Protein AF-A0A7S0YKH7-F1 (afdb_monomer_lite)

Organism: NCBI:txid464990

Radius of gyration: 20.06 Å; chains: 1; bounding box: 51×45×39 Å

Structure (mmCIF, N/CA/C/O backbone):
data_AF-A0A7S0YKH7-F1
#
_entr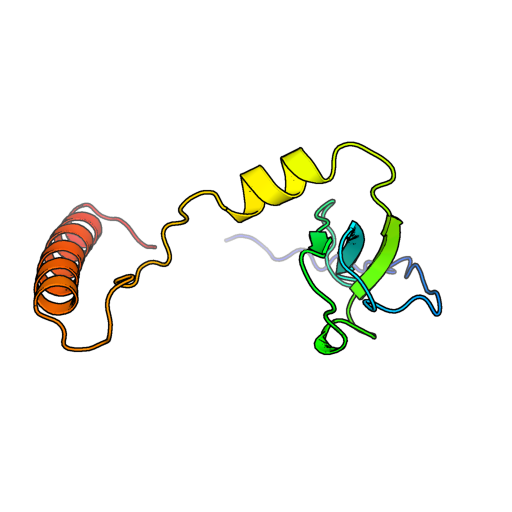y.id   AF-A0A7S0YKH7-F1
#
loop_
_atom_site.group_PDB
_atom_site.id
_atom_site.type_symbol
_atom_site.label_atom_id
_atom_site.label_alt_id
_atom_site.label_comp_id
_atom_site.label_asym_id
_atom_site.label_entity_id
_atom_site.label_seq_id
_atom_site.pdbx_PDB_ins_code
_atom_site.Cartn_x
_atom_site.Cartn_y
_atom_site.Cartn_z
_atom_site.occupancy
_atom_site.B_iso_or_equiv
_atom_site.auth_seq_id
_atom_site.auth_comp_id
_atom_site.auth_asym_id
_atom_site.auth_atom_id
_atom_site.pdbx_PDB_model_num
ATOM 1 N N . GLN A 1 1 ? 5.274 27.296 19.124 1.00 41.84 1 GLN A N 1
ATOM 2 C CA . GLN A 1 1 ? 5.661 27.594 17.727 1.00 41.84 1 GLN A CA 1
ATOM 3 C C . GLN A 1 1 ? 6.669 26.540 17.289 1.00 41.84 1 GLN A C 1
ATOM 5 O O . GLN A 1 1 ? 7.815 26.600 17.710 1.00 41.84 1 GLN A O 1
ATOM 10 N N . PHE A 1 2 ? 6.236 25.527 16.535 1.00 45.12 2 PHE A N 1
ATOM 11 C CA . PHE A 1 2 ? 7.153 24.557 15.929 1.00 45.12 2 PHE A CA 1
ATOM 12 C C . PHE A 1 2 ? 7.791 25.225 14.710 1.00 45.12 2 PHE A C 1
ATOM 14 O O . PHE A 1 2 ? 7.157 25.364 13.668 1.00 45.12 2 PHE A O 1
ATOM 21 N N . LEU A 1 3 ? 9.018 25.721 14.873 1.00 46.97 3 LEU A N 1
ATOM 22 C CA . LEU A 1 3 ? 9.825 26.238 13.772 1.00 46.97 3 LEU A CA 1
ATOM 23 C C . LEU A 1 3 ? 10.109 25.080 12.810 1.00 46.97 3 LEU A C 1
ATOM 25 O O . LEU A 1 3 ? 10.856 24.160 13.140 1.00 46.97 3 LEU A O 1
ATOM 29 N N . GLY A 1 4 ? 9.463 25.114 11.643 1.00 53.50 4 GLY A N 1
ATOM 30 C CA . GLY A 1 4 ? 9.661 24.160 10.559 1.00 53.50 4 GLY A CA 1
ATOM 31 C C . GLY A 1 4 ? 11.119 24.165 10.115 1.00 53.50 4 GLY A C 1
ATOM 32 O O . GLY A 1 4 ? 11.560 25.048 9.383 1.00 53.50 4 GLY A O 1
ATOM 33 N N . ARG A 1 5 ? 11.883 23.182 10.588 1.00 64.06 5 ARG A N 1
ATOM 34 C CA . ARG A 1 5 ? 13.244 22.930 10.129 1.00 64.06 5 ARG A CA 1
ATOM 35 C C . ARG A 1 5 ? 13.155 22.440 8.686 1.00 64.06 5 ARG A C 1
ATOM 37 O O . ARG A 1 5 ? 12.714 21.321 8.446 1.00 64.06 5 ARG A O 1
ATOM 44 N N . ILE A 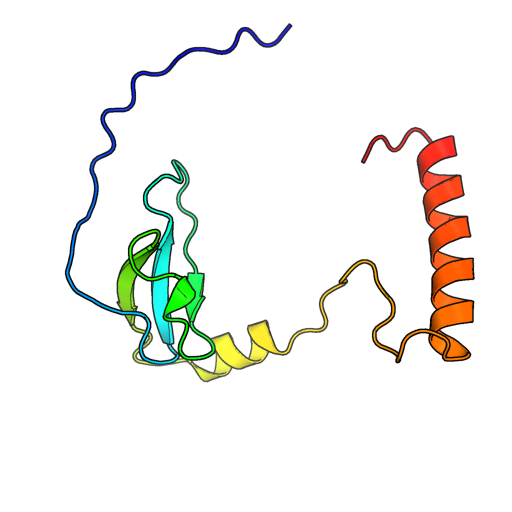1 6 ? 13.568 23.271 7.733 1.00 63.94 6 ILE A N 1
ATOM 45 C CA . ILE A 1 6 ? 13.746 22.852 6.340 1.00 63.94 6 ILE A CA 1
ATOM 46 C C . ILE A 1 6 ? 14.951 21.910 6.318 1.00 63.94 6 ILE A C 1
ATOM 48 O O . ILE A 1 6 ? 16.100 22.341 6.411 1.00 63.94 6 ILE A O 1
ATOM 52 N N . ILE A 1 7 ? 14.686 20.607 6.272 1.00 65.62 7 ILE A N 1
ATOM 53 C CA . ILE A 1 7 ? 15.719 19.597 6.063 1.00 65.62 7 ILE A CA 1
ATOM 54 C C . ILE A 1 7 ? 15.832 19.412 4.550 1.00 65.62 7 ILE A C 1
ATOM 56 O O . ILE A 1 7 ? 14.913 18.891 3.923 1.00 65.62 7 ILE A O 1
ATOM 60 N N . ASN A 1 8 ? 16.948 19.845 3.959 1.00 56.66 8 ASN A N 1
ATOM 61 C CA . ASN A 1 8 ? 17.294 19.492 2.581 1.00 56.66 8 ASN A CA 1
ATOM 62 C C . ASN A 1 8 ? 17.648 18.003 2.542 1.00 56.66 8 ASN A C 1
ATOM 64 O O . ASN A 1 8 ? 18.813 17.620 2.650 1.00 56.66 8 ASN A O 1
ATOM 68 N N . LEU A 1 9 ? 16.628 17.157 2.438 1.00 56.84 9 LEU A N 1
ATOM 69 C CA . LEU A 1 9 ? 16.816 15.750 2.131 1.00 56.84 9 LEU A CA 1
ATOM 70 C C . LEU A 1 9 ? 17.242 15.671 0.661 1.00 56.84 9 LEU A C 1
ATOM 72 O O . LEU A 1 9 ? 16.549 16.183 -0.214 1.00 56.84 9 LEU A O 1
ATOM 76 N N . LYS A 1 10 ? 18.390 15.050 0.380 1.00 66.31 10 LYS A N 1
ATOM 77 C CA . LYS A 1 10 ? 18.641 14.466 -0.941 1.00 66.31 10 LYS A CA 1
ATOM 78 C C . LYS A 1 10 ? 17.968 13.093 -0.910 1.00 66.31 10 LYS A C 1
ATOM 80 O O . LYS A 1 10 ? 18.574 12.186 -0.339 1.00 66.31 10 LYS A O 1
ATOM 85 N N . PRO A 1 11 ? 16.723 12.932 -1.402 1.00 64.50 11 PRO A N 1
ATOM 86 C CA . PRO A 1 11 ? 16.069 11.634 -1.359 1.00 64.50 11 PRO A CA 1
ATOM 87 C C . PRO A 1 11 ? 16.908 10.654 -2.178 1.00 64.50 11 PRO A C 1
ATOM 89 O O . PRO A 1 11 ? 17.183 10.893 -3.355 1.00 64.50 11 PRO A O 1
ATOM 92 N N . ILE A 1 12 ? 17.351 9.572 -1.543 1.00 67.38 12 ILE A N 1
ATOM 93 C CA . ILE A 1 12 ? 17.916 8.437 -2.264 1.00 67.38 12 ILE A CA 1
ATOM 94 C C . ILE A 1 12 ? 16.712 7.737 -2.884 1.00 67.38 12 ILE A C 1
ATOM 96 O O . ILE A 1 12 ? 15.976 7.030 -2.203 1.00 67.38 12 ILE A O 1
ATOM 100 N N . LEU A 1 13 ? 16.449 8.046 -4.152 1.00 69.25 13 LEU A N 1
ATOM 101 C CA . LEU A 1 13 ? 15.334 7.467 -4.880 1.00 69.25 13 LEU A CA 1
ATOM 102 C C . LEU A 1 13 ? 15.732 6.066 -5.337 1.00 69.25 13 LEU A C 1
ATOM 104 O O . LEU A 1 13 ? 16.587 5.919 -6.210 1.00 69.25 13 LEU A O 1
ATOM 108 N N . GLU A 1 14 ? 15.109 5.043 -4.765 1.00 73.88 14 GLU A N 1
ATOM 109 C CA . GLU A 1 14 ? 15.224 3.688 -5.288 1.00 73.88 14 GLU A CA 1
ATOM 110 C C . GLU A 1 14 ? 14.348 3.584 -6.542 1.00 73.88 14 GLU A C 1
ATOM 112 O O . GLU A 1 14 ? 13.116 3.615 -6.476 1.00 73.88 14 GLU A O 1
ATOM 117 N N . VAL A 1 15 ? 14.991 3.570 -7.711 1.00 79.44 15 VAL A N 1
ATOM 118 C CA . VAL A 1 15 ? 14.319 3.530 -9.014 1.00 79.44 15 VAL A CA 1
ATOM 119 C C . VAL A 1 15 ? 14.474 2.142 -9.613 1.00 79.44 15 VAL A C 1
ATOM 121 O O . VAL A 1 15 ? 15.588 1.646 -9.759 1.00 79.44 15 VAL A O 1
ATOM 124 N N . ASN A 1 16 ? 13.353 1.544 -10.007 1.00 86.00 16 ASN A N 1
ATOM 125 C CA . ASN A 1 16 ? 13.318 0.356 -10.847 1.00 86.00 16 ASN A CA 1
ATOM 126 C C . ASN A 1 16 ? 12.101 0.395 -11.784 1.00 86.00 16 ASN A C 1
ATOM 128 O O . ASN A 1 16 ? 11.214 1.243 -11.645 1.00 86.00 16 ASN A O 1
ATOM 132 N N . ASP A 1 17 ? 12.076 -0.543 -12.730 1.00 91.31 17 ASP A N 1
ATOM 133 C CA . ASP A 1 17 ? 11.024 -0.669 -13.743 1.00 91.31 17 ASP A CA 1
ATOM 134 C C . ASP A 1 17 ? 9.898 -1.634 -13.336 1.00 91.31 17 ASP A C 1
ATOM 136 O O . ASP A 1 17 ? 9.045 -1.981 -14.158 1.00 91.31 17 ASP A O 1
ATOM 140 N N . LEU A 1 18 ? 9.872 -2.083 -12.076 1.00 94.81 18 LEU A N 1
ATOM 141 C CA . LEU A 1 18 ? 8.851 -3.003 -11.585 1.00 94.81 18 LEU A CA 1
ATOM 142 C C . LEU A 1 18 ? 7.497 -2.288 -11.461 1.00 94.81 18 LEU A C 1
ATOM 144 O O . LEU A 1 18 ? 7.407 -1.116 -11.093 1.00 94.81 18 LEU A O 1
ATOM 148 N N . LYS A 1 19 ? 6.429 -3.018 -11.790 1.00 95.88 19 LYS A N 1
ATOM 149 C CA . LYS A 1 19 ? 5.055 -2.507 -11.890 1.00 95.88 19 LYS A CA 1
ATOM 150 C C . LYS A 1 19 ? 4.118 -3.257 -10.951 1.00 95.88 19 LYS A C 1
ATOM 152 O O . LYS A 1 19 ? 4.296 -4.462 -10.735 1.00 95.88 19 LYS A O 1
ATOM 157 N N . HIS A 1 20 ? 3.073 -2.587 -10.470 1.00 97.50 20 HIS A N 1
ATOM 158 C CA . HIS A 1 20 ? 2.070 -3.133 -9.545 1.00 97.50 20 HIS A CA 1
ATOM 159 C C . HIS A 1 20 ? 1.055 -4.042 -10.266 1.00 97.50 20 HIS A C 1
ATOM 161 O O . HIS A 1 20 ? -0.149 -3.802 -10.292 1.00 97.50 20 HIS A O 1
ATOM 167 N N . THR A 1 21 ? 1.555 -5.109 -10.888 1.00 97.75 21 THR A N 1
ATOM 168 C CA . THR A 1 21 ? 0.807 -5.980 -11.818 1.00 97.75 21 THR A CA 1
ATOM 169 C C . THR A 1 21 ? -0.001 -7.081 -11.143 1.00 97.75 21 THR A C 1
ATOM 171 O O . THR A 1 21 ? -0.897 -7.656 -11.758 1.00 97.75 21 THR A O 1
ATOM 174 N N . ARG A 1 22 ? 0.323 -7.414 -9.892 1.00 97.06 22 ARG A N 1
ATOM 175 C CA . ARG A 1 22 ? -0.296 -8.513 -9.148 1.00 97.06 22 ARG A CA 1
ATOM 176 C C . ARG A 1 22 ? -0.363 -8.199 -7.662 1.00 97.06 22 ARG A C 1
ATOM 178 O O . ARG A 1 22 ? 0.308 -7.294 -7.169 1.00 97.06 22 ARG A O 1
ATOM 185 N N . LYS A 1 23 ? -1.160 -8.995 -6.959 1.00 97.19 23 LYS A N 1
ATOM 186 C CA . LYS A 1 23 ? -1.204 -9.023 -5.498 1.00 97.19 23 LYS A CA 1
ATOM 187 C C . LYS A 1 23 ? 0.097 -9.596 -4.911 1.00 97.19 23 LYS A C 1
ATOM 189 O O . LYS A 1 23 ? 0.745 -10.416 -5.556 1.00 97.19 23 LYS A O 1
ATOM 194 N N . GLY A 1 24 ? 0.429 -9.217 -3.682 1.00 97.12 24 GLY A N 1
ATOM 195 C CA . GLY A 1 24 ? 1.590 -9.708 -2.938 1.00 97.12 24 GLY A CA 1
ATOM 196 C C . GLY A 1 24 ? 2.883 -8.944 -3.192 1.00 97.12 24 GLY A C 1
ATOM 197 O O . GLY A 1 24 ? 3.919 -9.377 -2.709 1.00 97.12 24 GLY A O 1
ATOM 198 N N . LEU A 1 25 ? 2.853 -7.824 -3.910 1.00 97.81 25 LEU A N 1
ATOM 199 C CA . LEU A 1 25 ? 4.028 -6.983 -4.126 1.00 97.81 25 LEU A CA 1
ATOM 200 C C . LEU A 1 25 ? 4.224 -6.045 -2.936 1.00 97.81 25 LEU A C 1
ATOM 202 O O . LEU A 1 25 ? 3.269 -5.399 -2.504 1.00 97.81 25 LEU A O 1
ATOM 206 N N . LEU A 1 26 ? 5.453 -5.961 -2.431 1.00 96.94 26 LEU A N 1
ATOM 207 C CA . LEU A 1 26 ? 5.853 -4.974 -1.435 1.00 96.94 26 LEU A CA 1
ATOM 208 C C . LEU A 1 26 ? 6.263 -3.691 -2.150 1.00 96.94 26 LEU A C 1
ATOM 210 O O . LEU A 1 26 ? 7.099 -3.720 -3.057 1.00 96.94 26 LEU A O 1
ATOM 214 N N . SER A 1 27 ? 5.681 -2.571 -1.733 1.00 95.88 27 SER A N 1
ATOM 215 C CA . SER A 1 27 ? 5.948 -1.263 -2.325 1.00 95.88 27 SER A CA 1
ATOM 216 C C . SER A 1 27 ? 6.002 -0.158 -1.279 1.00 95.88 27 SER A C 1
ATOM 218 O O . SER A 1 27 ? 5.416 -0.279 -0.205 1.00 95.88 27 SER A O 1
ATOM 220 N N . HIS A 1 28 ? 6.709 0.927 -1.576 1.00 94.00 28 HIS A N 1
ATOM 221 C CA . HIS A 1 28 ? 6.730 2.117 -0.728 1.00 94.00 28 HIS A CA 1
ATOM 222 C C . HIS A 1 28 ? 6.584 3.387 -1.566 1.00 94.00 28 HIS A C 1
ATOM 224 O O . HIS A 1 28 ? 6.951 3.422 -2.745 1.00 94.00 28 HIS A O 1
ATOM 230 N N . TYR A 1 29 ? 6.051 4.446 -0.955 1.00 92.50 29 TYR A N 1
ATOM 231 C CA . TYR A 1 29 ? 5.934 5.738 -1.617 1.00 92.50 29 TYR A CA 1
ATOM 232 C C . TYR A 1 29 ? 7.297 6.433 -1.667 1.00 92.50 29 TYR A C 1
ATOM 234 O O . TYR A 1 29 ? 7.938 6.649 -0.638 1.00 92.50 29 TYR A O 1
ATOM 242 N N . LYS A 1 30 ? 7.720 6.830 -2.869 1.00 88.88 30 LYS A N 1
ATOM 243 C CA . LYS A 1 30 ? 9.065 7.363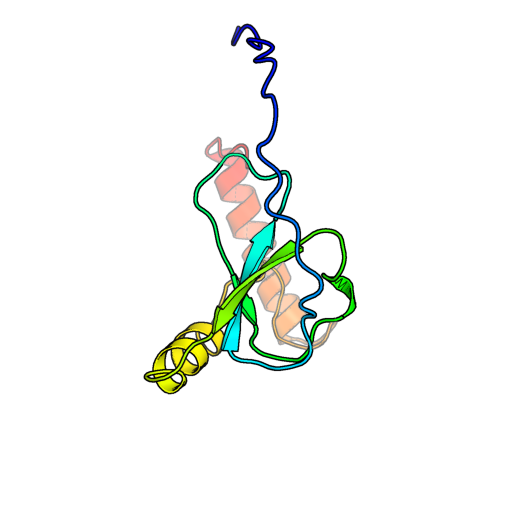 -3.148 1.00 88.88 30 LYS A CA 1
ATOM 244 C C . LYS A 1 30 ? 9.444 8.601 -2.339 1.00 88.88 30 LYS A C 1
ATOM 246 O O . LYS A 1 30 ? 10.616 8.817 -2.051 1.00 88.88 30 LYS A O 1
ATOM 251 N N . PHE A 1 31 ? 8.457 9.432 -2.013 1.00 85.88 31 PHE A N 1
ATOM 252 C CA . PHE A 1 31 ? 8.665 10.706 -1.320 1.00 85.88 31 PHE A CA 1
ATOM 253 C C . PHE A 1 31 ? 8.247 10.661 0.149 1.00 85.88 31 PHE A C 1
ATOM 255 O O . PHE A 1 31 ? 8.203 11.703 0.801 1.00 85.88 31 PHE A O 1
ATOM 262 N N . ASN A 1 32 ? 7.930 9.476 0.672 1.00 85.12 32 ASN A N 1
ATOM 263 C CA . ASN A 1 32 ? 7.669 9.317 2.089 1.00 85.12 32 ASN A CA 1
ATOM 264 C C . ASN A 1 32 ? 9.001 9.153 2.842 1.00 85.12 32 ASN A C 1
ATOM 266 O O . ASN A 1 32 ? 9.748 8.230 2.526 1.00 85.12 32 ASN A O 1
ATOM 270 N N . PRO A 1 33 ? 9.333 10.024 3.812 1.00 83.50 33 PRO A N 1
ATOM 271 C CA . PRO A 1 33 ? 10.577 9.907 4.572 1.00 83.50 33 PRO A CA 1
ATOM 272 C C . PRO A 1 33 ? 10.561 8.777 5.613 1.00 83.50 33 PRO A C 1
ATOM 274 O O . PRO A 1 33 ? 11.612 8.472 6.177 1.00 83.50 33 PRO A O 1
ATOM 277 N N . GLY A 1 34 ? 9.391 8.217 5.927 1.00 85.31 34 GLY A N 1
ATOM 278 C CA . GLY A 1 34 ? 9.249 7.175 6.936 1.00 85.31 34 GLY A CA 1
ATOM 279 C C . GLY A 1 34 ? 9.423 5.746 6.392 1.00 85.31 34 GLY A C 1
ATOM 280 O O . GLY A 1 34 ? 9.584 5.539 5.187 1.00 85.31 34 GLY A O 1
ATOM 281 N N . PRO A 1 35 ? 9.417 4.745 7.291 1.00 90.38 35 PRO A N 1
ATOM 282 C CA . PRO A 1 35 ? 9.643 3.335 6.969 1.00 90.38 35 PRO A CA 1
ATOM 283 C C . PRO A 1 35 ? 8.374 2.607 6.490 1.00 90.38 35 PRO A C 1
ATOM 285 O O . PRO A 1 35 ? 8.305 1.378 6.537 1.00 90.38 35 PRO A O 1
ATOM 288 N N . GLU A 1 36 ? 7.328 3.338 6.114 1.00 94.25 36 GLU A N 1
ATOM 289 C CA . GLU A 1 36 ? 6.046 2.757 5.744 1.00 94.25 36 GLU A CA 1
ATOM 290 C C . GLU A 1 36 ? 6.123 2.055 4.384 1.00 94.25 36 GLU A C 1
ATOM 292 O O . GLU A 1 36 ? 6.663 2.579 3.407 1.00 94.25 36 GLU A O 1
ATOM 297 N N . PHE A 1 37 ? 5.503 0.881 4.310 1.00 95.69 37 PHE A N 1
ATOM 298 C CA . PHE A 1 37 ? 5.346 0.109 3.086 1.00 95.69 37 PHE A CA 1
ATOM 299 C C . PHE A 1 37 ? 3.914 -0.420 2.979 1.00 95.69 37 PHE A C 1
ATOM 301 O O . PHE A 1 37 ? 3.173 -0.486 3.961 1.00 95.69 37 PHE A O 1
ATOM 308 N N . ALA A 1 38 ? 3.535 -0.818 1.773 1.00 96.12 38 ALA A N 1
ATOM 309 C CA . ALA A 1 38 ? 2.272 -1.461 1.464 1.00 96.12 38 ALA A CA 1
ATOM 310 C C . ALA A 1 38 ? 2.511 -2.833 0.827 1.00 96.12 38 ALA A C 1
ATOM 312 O O . ALA A 1 38 ? 3.545 -3.080 0.204 1.00 96.12 38 ALA A O 1
ATOM 313 N N . VAL A 1 39 ? 1.517 -3.712 0.958 1.00 97.69 39 VAL A N 1
ATOM 314 C CA . VAL A 1 39 ? 1.450 -4.988 0.242 1.00 97.69 39 VAL A CA 1
ATOM 315 C C . VAL A 1 39 ? 0.231 -4.953 -0.668 1.00 97.69 39 VAL A C 1
ATOM 317 O O . VAL A 1 39 ? -0.880 -4.708 -0.199 1.00 97.69 39 VAL A O 1
ATOM 320 N N . THR A 1 40 ? 0.408 -5.203 -1.964 1.00 97.56 40 THR A N 1
ATOM 321 C CA . THR A 1 40 ? -0.712 -5.160 -2.911 1.00 97.56 40 THR A CA 1
ATOM 322 C C . THR A 1 40 ? -1.709 -6.295 -2.647 1.00 97.56 40 THR A C 1
ATOM 324 O O . THR A 1 40 ? -1.350 -7.468 -2.505 1.00 97.56 40 THR A O 1
ATOM 327 N N . THR A 1 41 ? -3.001 -5.975 -2.604 1.00 96.75 41 THR A N 1
ATOM 328 C CA . THR A 1 41 ? -4.085 -6.971 -2.490 1.00 96.75 41 THR A CA 1
ATOM 329 C C . THR A 1 41 ? -4.744 -7.283 -3.836 1.00 96.75 41 THR A C 1
ATOM 331 O O . THR A 1 41 ? -5.360 -8.337 -3.997 1.00 96.75 41 THR A O 1
ATOM 334 N N . ALA A 1 42 ? -4.526 -6.420 -4.829 1.00 96.50 42 ALA A N 1
ATOM 335 C CA . ALA A 1 42 ? -4.942 -6.540 -6.221 1.00 96.50 42 ALA A CA 1
ATOM 336 C C . ALA A 1 42 ? -3.904 -5.842 -7.135 1.00 96.50 42 ALA A C 1
ATOM 338 O O . ALA A 1 42 ? -3.012 -5.167 -6.618 1.00 96.50 42 ALA A O 1
ATOM 339 N N . PRO A 1 43 ? -3.966 -6.013 -8.470 1.00 97.62 43 PRO A N 1
ATOM 340 C CA . PRO A 1 43 ? -3.218 -5.164 -9.400 1.00 97.62 43 PRO A CA 1
ATOM 341 C C . PRO A 1 43 ? -3.603 -3.685 -9.231 1.00 97.62 43 PRO A C 1
ATOM 343 O O . PRO A 1 43 ? -4.792 -3.376 -9.186 1.00 97.62 43 PRO A O 1
ATOM 346 N N . SER A 1 44 ? -2.607 -2.798 -9.174 1.00 95.88 44 SER A N 1
ATOM 347 C CA . SER A 1 44 ? -2.768 -1.363 -8.876 1.00 95.88 44 SER A CA 1
ATOM 348 C C . SER A 1 44 ? -1.880 -0.482 -9.773 1.00 95.88 44 SER A C 1
ATOM 350 O O . SER A 1 44 ? -0.967 0.185 -9.280 1.00 95.88 44 SER A O 1
ATOM 352 N N . PRO A 1 45 ? -2.093 -0.473 -11.104 1.00 96.00 45 PRO A N 1
ATOM 353 C CA . PRO A 1 45 ? -1.263 0.289 -12.045 1.00 96.00 45 PRO A CA 1
ATOM 354 C C . PRO A 1 45 ? -1.269 1.805 -11.784 1.00 96.00 45 PRO A C 1
ATOM 356 O O . PRO A 1 45 ? -0.334 2.501 -12.166 1.00 96.00 45 PRO A O 1
ATOM 359 N N . GLU A 1 46 ? -2.283 2.334 -11.100 1.00 94.50 46 GLU A N 1
ATOM 360 C CA . GLU A 1 46 ? -2.362 3.737 -10.682 1.00 94.50 46 GLU A CA 1
ATOM 361 C C . GLU A 1 46 ? -1.250 4.158 -9.709 1.00 94.50 46 GLU A C 1
ATOM 363 O O . GLU A 1 46 ? -0.974 5.348 -9.563 1.00 94.50 46 GLU A O 1
ATOM 368 N N . GLN A 1 47 ? -0.602 3.196 -9.046 1.00 93.94 47 GLN A N 1
ATOM 369 C CA . GLN A 1 47 ? 0.508 3.441 -8.124 1.00 93.94 47 GLN A CA 1
ATOM 370 C C . GLN A 1 47 ? 1.865 3.483 -8.845 1.00 93.94 47 GLN A C 1
ATOM 372 O O . GLN A 1 47 ? 2.866 3.927 -8.268 1.00 93.94 47 GLN A O 1
ATOM 377 N N . ASP A 1 48 ? 1.914 3.069 -10.116 1.00 92.81 48 ASP A N 1
ATOM 378 C CA . ASP A 1 48 ? 3.142 3.057 -10.901 1.00 92.81 48 ASP A CA 1
ATOM 379 C C . ASP A 1 48 ? 3.702 4.478 -11.073 1.00 92.81 48 ASP A C 1
ATOM 381 O O . ASP A 1 48 ? 3.005 5.434 -11.407 1.00 92.81 48 ASP A O 1
ATOM 385 N N . GLY A 1 49 ? 5.007 4.627 -10.843 1.00 87.00 49 GLY A N 1
ATOM 386 C CA . GLY A 1 49 ? 5.712 5.905 -10.970 1.00 87.00 49 GLY A CA 1
ATOM 387 C C . GLY A 1 49 ? 5.813 6.690 -9.661 1.00 87.00 49 GLY A C 1
ATOM 388 O O . GLY A 1 49 ? 6.887 7.233 -9.398 1.00 87.00 49 GLY A O 1
ATOM 389 N N . GLY A 1 50 ? 4.774 6.681 -8.819 1.00 90.75 50 GLY A N 1
ATOM 390 C CA . GLY A 1 50 ? 4.800 7.288 -7.478 1.00 90.75 50 GLY A CA 1
ATOM 391 C C . GLY A 1 50 ? 5.329 6.352 -6.387 1.00 90.75 50 GLY A C 1
ATOM 392 O O . GLY A 1 50 ? 5.956 6.801 -5.426 1.00 90.75 50 GLY A O 1
ATOM 393 N N . TRP A 1 51 ? 5.120 5.051 -6.565 1.00 94.25 51 TRP A N 1
ATOM 394 C CA . TRP A 1 51 ? 5.569 4.003 -5.655 1.00 94.25 51 TRP A CA 1
ATOM 395 C C . TRP A 1 51 ? 6.689 3.179 -6.292 1.00 94.25 51 TRP A C 1
ATOM 397 O O . TRP A 1 51 ? 6.760 3.050 -7.519 1.00 94.25 51 TRP A O 1
ATOM 407 N N . THR A 1 52 ? 7.578 2.643 -5.461 1.00 94.69 52 THR A N 1
ATOM 408 C CA . THR A 1 52 ? 8.631 1.703 -5.864 1.00 94.69 52 THR A CA 1
ATOM 409 C C . THR A 1 52 ? 8.288 0.329 -5.313 1.00 94.69 52 THR A C 1
ATOM 411 O O . THR A 1 52 ? 8.096 0.185 -4.107 1.00 94.69 52 THR A O 1
ATOM 414 N N . VAL A 1 53 ? 8.229 -0.681 -6.185 1.00 95.69 53 VAL A N 1
ATOM 415 C CA . VAL A 1 53 ? 8.130 -2.091 -5.780 1.00 95.69 53 VAL A CA 1
ATOM 416 C C . VAL A 1 53 ? 9.526 -2.584 -5.423 1.00 95.69 53 VAL A C 1
ATOM 418 O O . VAL A 1 53 ? 10.430 -2.458 -6.241 1.00 95.69 53 VAL A O 1
ATOM 421 N N . PHE A 1 54 ? 9.710 -3.161 -4.241 1.00 94.81 54 PHE A N 1
ATOM 422 C CA . PHE A 1 54 ? 11.026 -3.621 -3.769 1.00 94.81 54 PHE A CA 1
ATOM 423 C C . PHE A 1 54 ? 11.049 -5.098 -3.355 1.00 94.81 54 PHE A C 1
ATOM 425 O O . PHE A 1 54 ? 12.100 -5.631 -3.011 1.00 94.81 54 PHE A O 1
ATOM 432 N N . GLY A 1 55 ? 9.909 -5.789 -3.398 1.00 95.44 55 GLY A N 1
ATOM 433 C CA . GLY A 1 55 ? 9.850 -7.207 -3.058 1.00 95.44 55 GLY A CA 1
ATOM 434 C C . GLY A 1 55 ? 8.493 -7.840 -3.323 1.00 95.44 55 GLY A C 1
ATOM 435 O O . GLY A 1 55 ? 7.575 -7.205 -3.845 1.00 95.44 55 GLY A O 1
ATOM 436 N N . GLU A 1 56 ? 8.363 -9.105 -2.935 1.00 97.12 56 GLU A N 1
ATOM 437 C CA . GLU A 1 56 ? 7.106 -9.844 -2.997 1.00 97.12 56 GLU A CA 1
ATOM 438 C C . GLU A 1 56 ? 6.952 -10.818 -1.824 1.00 97.12 56 GLU A C 1
ATOM 440 O O . GLU A 1 56 ? 7.925 -11.279 -1.229 1.00 97.12 56 GLU A O 1
ATOM 445 N N . VAL A 1 57 ? 5.704 -11.130 -1.489 1.00 97.56 57 VAL A N 1
ATOM 446 C CA . VAL A 1 57 ? 5.337 -12.126 -0.486 1.00 97.56 57 VAL A CA 1
ATOM 447 C C . VAL A 1 57 ? 5.458 -13.515 -1.108 1.00 97.56 57 VAL A C 1
ATOM 449 O O . VAL A 1 57 ? 4.651 -13.882 -1.959 1.00 97.56 57 VAL A O 1
ATOM 452 N N . LEU A 1 58 ? 6.440 -14.296 -0.655 1.00 97.56 58 LEU A N 1
ATOM 453 C CA . LEU A 1 58 ? 6.645 -15.678 -1.108 1.00 97.56 58 LEU A CA 1
ATOM 454 C C . LEU A 1 58 ? 5.742 -16.673 -0.366 1.00 97.56 58 LEU A C 1
ATOM 456 O O . LEU A 1 58 ? 5.163 -17.572 -0.969 1.00 97.56 58 LEU A O 1
ATOM 460 N N . GLU A 1 59 ? 5.578 -16.479 0.943 1.00 97.31 59 GLU A N 1
ATOM 461 C CA . GLU A 1 59 ? 4.790 -17.338 1.828 1.00 97.31 59 GLU A CA 1
ATOM 462 C C . GLU A 1 59 ? 3.932 -16.491 2.777 1.00 97.31 59 GLU A C 1
ATOM 464 O O . GLU A 1 59 ? 4.219 -15.322 3.028 1.00 97.31 59 GLU A O 1
ATOM 469 N N . GLY A 1 60 ? 2.852 -17.066 3.313 1.00 95.19 60 GLY A N 1
ATOM 470 C CA . GLY A 1 60 ? 2.028 -16.378 4.316 1.00 95.19 60 GLY A CA 1
ATOM 471 C C . GLY A 1 60 ? 1.065 -15.322 3.760 1.00 95.19 60 GLY A C 1
ATOM 472 O O . GLY A 1 60 ? 0.476 -14.569 4.534 1.00 95.19 60 GLY A O 1
ATOM 473 N N . TYR A 1 61 ? 0.810 -15.298 2.446 1.00 96.31 61 TYR A N 1
ATOM 474 C CA . TYR A 1 61 ? -0.174 -14.380 1.850 1.00 96.31 61 TYR A CA 1
ATOM 475 C C . TYR A 1 61 ? -1.588 -14.529 2.449 1.00 96.31 61 TYR A C 1
ATOM 477 O O . TYR A 1 61 ? -2.365 -13.576 2.467 1.00 96.31 61 TYR A O 1
ATOM 485 N N . GLY A 1 62 ? -1.920 -15.702 3.003 1.00 96.25 62 GLY A N 1
ATOM 486 C CA . GLY A 1 62 ? -3.159 -15.906 3.761 1.00 96.25 62 GLY A CA 1
ATOM 487 C C . GLY A 1 62 ? -3.313 -14.942 4.944 1.00 96.25 62 GLY A C 1
ATOM 488 O O . GLY A 1 62 ? -4.416 -14.464 5.188 1.00 96.25 62 GLY A O 1
ATOM 489 N N . MET A 1 63 ? -2.216 -14.583 5.621 1.00 96.62 63 MET A N 1
ATOM 490 C CA . MET A 1 63 ? -2.231 -13.595 6.705 1.00 96.62 63 MET A CA 1
ATOM 491 C C . MET A 1 63 ? -2.470 -12.181 6.172 1.00 96.62 63 MET A C 1
ATOM 493 O O . MET A 1 63 ? -3.284 -11.448 6.721 1.00 96.62 63 MET A O 1
ATOM 497 N N . VAL A 1 64 ? -1.821 -11.811 5.062 1.00 95.81 64 VAL A N 1
ATOM 498 C CA . VAL A 1 64 ? -2.061 -10.521 4.390 1.00 95.81 64 VAL A CA 1
ATOM 499 C C . VAL A 1 64 ? -3.534 -10.386 4.014 1.00 95.81 64 VAL A C 1
ATOM 501 O O . VAL A 1 64 ? -4.146 -9.350 4.262 1.00 95.81 64 VAL A O 1
ATOM 504 N N . LYS A 1 65 ? -4.124 -11.455 3.470 1.00 95.25 65 LYS A N 1
ATOM 505 C CA . LYS A 1 65 ? -5.550 -11.490 3.159 1.00 95.25 65 LYS A CA 1
ATOM 506 C C . LYS A 1 65 ? -6.414 -11.353 4.415 1.00 95.25 65 LYS A C 1
ATOM 508 O O . LYS A 1 65 ? -7.339 -10.552 4.402 1.00 95.25 65 LYS A O 1
ATOM 513 N N . ALA A 1 66 ? -6.104 -12.081 5.486 1.00 95.38 66 ALA A N 1
ATOM 514 C CA . ALA A 1 66 ? -6.849 -11.984 6.739 1.00 95.38 66 ALA A CA 1
ATOM 515 C C . ALA A 1 66 ? -6.821 -10.560 7.316 1.00 95.38 66 ALA A C 1
ATOM 517 O O . ALA A 1 66 ? -7.853 -10.075 7.760 1.00 95.38 66 ALA A O 1
ATOM 518 N N . ILE A 1 67 ? -5.673 -9.874 7.250 1.00 93.69 67 ILE A N 1
ATOM 519 C CA . ILE A 1 67 ? -5.539 -8.465 7.652 1.00 93.69 67 ILE A CA 1
ATOM 520 C C . ILE A 1 67 ? -6.394 -7.560 6.758 1.00 93.69 67 ILE A C 1
ATOM 522 O O . ILE A 1 67 ? -7.099 -6.697 7.269 1.00 93.69 67 ILE A O 1
ATOM 526 N N . ALA A 1 68 ? -6.351 -7.758 5.439 1.00 90.44 68 ALA A N 1
ATOM 527 C CA . ALA A 1 68 ? -7.133 -6.967 4.489 1.00 90.44 68 ALA A CA 1
ATOM 528 C C . ALA A 1 68 ? -8.652 -7.160 4.648 1.00 90.44 68 ALA A C 1
ATOM 530 O O . ALA A 1 68 ? -9.416 -6.241 4.367 1.00 90.44 68 ALA A O 1
ATOM 531 N N . ASP A 1 69 ? -9.080 -8.339 5.104 1.00 90.38 69 ASP A N 1
ATOM 532 C CA . ASP A 1 69 ? -10.483 -8.666 5.357 1.00 90.38 69 ASP A CA 1
ATOM 533 C C . ASP A 1 69 ? -10.972 -8.175 6.736 1.00 90.38 69 ASP A C 1
ATOM 535 O O . ASP A 1 69 ? -12.169 -8.269 7.025 1.00 90.38 69 ASP A O 1
ATOM 539 N N . LEU A 1 70 ? -10.085 -7.668 7.608 1.00 87.44 70 LEU A N 1
ATOM 540 C CA . LEU A 1 70 ? -10.504 -7.138 8.905 1.00 87.44 70 LEU A CA 1
ATOM 541 C C . LEU A 1 70 ? -11.476 -5.967 8.704 1.00 87.44 70 LEU A C 1
ATOM 543 O O . LEU A 1 70 ? -11.222 -5.083 7.880 1.00 87.44 70 LEU A O 1
ATOM 547 N N . PRO A 1 71 ? -12.569 -5.907 9.485 1.00 80.81 71 PRO A N 1
ATOM 548 C CA . PRO A 1 71 ? -13.459 -4.763 9.442 1.00 80.81 71 PRO A CA 1
ATOM 549 C C . PRO A 1 71 ? -12.679 -3.516 9.864 1.00 80.81 71 PRO A C 1
ATOM 551 O O . PRO A 1 71 ? -12.114 -3.457 10.957 1.00 80.81 71 PRO A O 1
ATOM 554 N N . PHE A 1 72 ? -12.656 -2.510 8.997 1.00 72.44 72 PHE A N 1
ATOM 555 C CA . PHE A 1 72 ? -12.047 -1.219 9.282 1.00 72.44 72 PHE A CA 1
ATOM 556 C C . PHE A 1 72 ? -13.127 -0.147 9.388 1.00 72.44 72 PHE A C 1
ATOM 558 O O . PHE A 1 72 ? -14.123 -0.147 8.662 1.00 72.44 72 PHE A O 1
ATOM 565 N N . VAL A 1 73 ? -12.935 0.780 10.324 1.00 65.62 73 VAL A N 1
ATOM 566 C CA . VAL A 1 73 ? -13.854 1.900 10.520 1.00 65.62 73 VAL A CA 1
ATOM 567 C C . VAL A 1 73 ? -13.591 2.921 9.416 1.00 65.62 73 VAL A C 1
ATOM 569 O O . VAL A 1 73 ? -12.602 3.645 9.446 1.00 65.62 73 VAL A O 1
ATOM 572 N N . THR A 1 74 ? -14.480 2.984 8.428 1.00 63.41 74 THR A N 1
ATOM 573 C CA . THR A 1 74 ? -14.418 3.940 7.305 1.00 63.41 74 THR A CA 1
ATOM 574 C C . THR A 1 74 ? -14.862 5.352 7.688 1.00 63.41 74 THR A C 1
ATOM 576 O O . THR A 1 74 ? -14.782 6.266 6.867 1.00 63.41 74 THR A O 1
ATOM 579 N N . GLY A 1 75 ? -15.400 5.537 8.901 1.00 64.69 75 GLY A N 1
ATOM 580 C CA . GLY A 1 75 ? -16.098 6.769 9.274 1.00 64.69 75 GLY A CA 1
ATOM 581 C C . GLY A 1 75 ? -17.322 7.037 8.390 1.00 64.69 75 GLY A C 1
ATOM 582 O O . GLY A 1 75 ? -17.729 8.189 8.252 1.00 64.69 75 GLY A O 1
ATOM 583 N N . LYS A 1 76 ? -17.875 5.992 7.756 1.00 68.69 76 LYS A N 1
ATOM 584 C CA . LYS A 1 76 ? -19.093 5.995 6.935 1.00 68.69 76 LYS A CA 1
ATOM 585 C C . LYS A 1 76 ? -19.880 4.712 7.207 1.00 68.69 76 LYS A C 1
ATOM 587 O O . LYS A 1 76 ? -19.297 3.716 7.632 1.00 68.69 76 LYS A O 1
ATOM 592 N N . SER A 1 77 ? -21.187 4.731 6.952 1.00 73.31 77 SER A N 1
ATOM 593 C CA . SER A 1 77 ? -21.974 3.498 6.982 1.00 73.31 77 SER A CA 1
ATOM 594 C C . SER A 1 77 ? -21.469 2.527 5.909 1.00 73.31 77 SER A C 1
ATOM 596 O O . SER A 1 77 ? -21.085 2.953 4.818 1.00 73.31 77 SER A O 1
ATOM 598 N N . LEU A 1 78 ? -21.448 1.231 6.231 1.00 75.38 78 LEU A N 1
ATOM 599 C CA . LEU A 1 78 ? -21.179 0.164 5.259 1.00 75.38 78 LEU A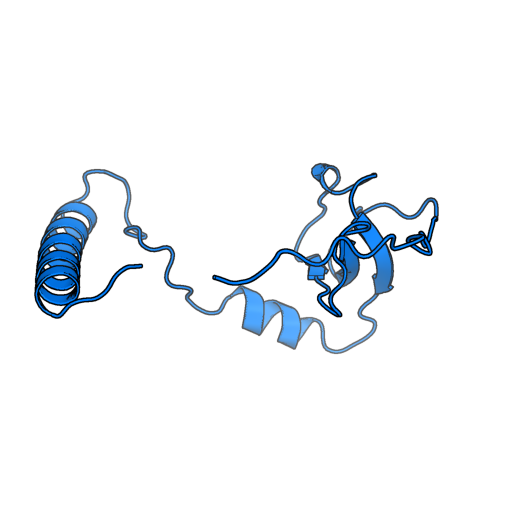 CA 1
ATOM 600 C C . LEU A 1 78 ? -22.420 -0.160 4.413 1.00 75.38 78 LEU A C 1
ATOM 602 O O . LEU A 1 78 ? -22.303 -0.800 3.369 1.00 75.38 78 LEU A O 1
ATOM 606 N N . ASP A 1 79 ? -23.595 0.286 4.855 1.00 82.75 79 ASP A N 1
ATOM 607 C CA . ASP A 1 79 ? -24.848 0.101 4.139 1.00 82.75 79 ASP A CA 1
ATOM 608 C C . ASP A 1 79 ? -25.004 1.109 2.989 1.00 82.75 79 ASP A C 1
ATOM 610 O O . ASP A 1 79 ? -24.431 2.202 3.031 1.00 82.75 79 ASP A O 1
ATOM 614 N N . PRO A 1 80 ? -25.819 0.791 1.965 1.00 82.00 80 PRO A N 1
ATOM 615 C CA . PRO A 1 80 ? -26.101 1.719 0.878 1.00 82.00 80 PRO A CA 1
ATOM 616 C C . PRO A 1 80 ? -26.597 3.076 1.391 1.00 82.00 80 PRO A C 1
ATOM 618 O O . PRO A 1 80 ? -27.414 3.141 2.318 1.00 82.00 80 PRO A O 1
ATOM 621 N N . ASN A 1 81 ? -26.142 4.152 0.742 1.00 79.25 81 ASN A N 1
ATOM 622 C CA . ASN A 1 81 ? -26.551 5.521 1.057 1.00 79.25 81 ASN A CA 1
ATOM 623 C C . ASN A 1 81 ? -28.082 5.646 1.039 1.00 79.25 81 ASN A C 1
ATOM 625 O O . ASN A 1 81 ? -28.722 5.335 0.033 1.00 79.25 81 ASN A O 1
ATOM 629 N N . GLY A 1 82 ? -28.661 6.133 2.138 1.00 79.75 82 GLY A N 1
ATOM 630 C CA . GLY A 1 82 ? -30.111 6.301 2.281 1.00 79.75 82 GLY A CA 1
ATOM 631 C C . GLY A 1 82 ? -30.865 5.057 2.764 1.00 79.75 82 GLY A C 1
ATOM 632 O O . GLY A 1 82 ? -32.087 5.107 2.896 1.00 79.75 82 GLY A O 1
ATOM 633 N N . SER A 1 83 ? -30.169 3.959 3.068 1.00 87.44 83 SER A N 1
ATOM 634 C CA . SER A 1 83 ? -30.757 2.844 3.814 1.00 87.44 83 SER A CA 1
ATOM 635 C C . SER A 1 83 ? -31.128 3.262 5.246 1.00 87.44 83 SER A C 1
ATOM 637 O O . SER A 1 83 ? -30.593 4.223 5.804 1.00 87.44 83 SER A O 1
ATOM 639 N N . VAL A 1 84 ? -32.042 2.520 5.877 1.00 85.88 84 VAL A N 1
ATOM 640 C CA . VAL A 1 84 ? -32.445 2.769 7.276 1.00 85.88 84 VAL A CA 1
ATOM 641 C C . VAL A 1 84 ? -31.249 2.641 8.225 1.00 85.88 84 VAL A C 1
ATOM 643 O O . VAL A 1 84 ? -31.102 3.438 9.152 1.00 85.88 84 VAL A O 1
ATOM 646 N N . ALA A 1 85 ? -30.374 1.669 7.963 1.00 82.81 85 ALA A N 1
ATOM 647 C CA . ALA A 1 85 ? -29.164 1.448 8.739 1.00 82.81 85 ALA A CA 1
ATOM 648 C C . ALA A 1 85 ? -28.134 2.578 8.543 1.00 82.81 85 ALA A C 1
ATOM 650 O O . ALA A 1 85 ? -27.586 3.059 9.533 1.00 82.81 85 ALA A O 1
ATOM 651 N N . ASP A 1 86 ? -27.967 3.106 7.321 1.00 84.88 86 ASP A N 1
ATOM 652 C CA . ASP A 1 86 ? -27.173 4.321 7.068 1.00 84.88 86 ASP A CA 1
ATOM 653 C C . ASP A 1 86 ? -27.732 5.541 7.814 1.00 84.88 86 ASP A C 1
ATOM 655 O O . ASP A 1 86 ? -26.990 6.265 8.478 1.00 84.88 86 ASP A O 1
ATOM 659 N N . GLY A 1 87 ? -29.053 5.740 7.798 1.00 85.62 87 GLY A N 1
ATOM 660 C CA . GLY A 1 87 ? -29.703 6.815 8.550 1.00 85.62 87 GLY A CA 1
ATOM 661 C C . GLY A 1 87 ? -29.446 6.728 10.058 1.00 85.62 87 GLY A C 1
ATOM 662 O O . GLY A 1 87 ? -29.083 7.727 10.687 1.00 85.62 87 GLY A O 1
ATOM 663 N N . PHE A 1 88 ? -29.579 5.530 10.633 1.00 85.25 88 PHE A N 1
ATOM 664 C CA . PHE A 1 88 ? -29.314 5.291 12.051 1.00 85.25 88 PHE A CA 1
ATOM 665 C C . PHE A 1 88 ? -27.835 5.491 12.399 1.00 85.25 88 PHE A C 1
ATOM 667 O O . PHE A 1 88 ? -27.517 6.204 13.353 1.00 85.25 88 PHE A O 1
ATOM 674 N N . TRP A 1 89 ? -26.928 4.938 11.591 1.00 85.38 89 TRP A N 1
ATOM 675 C CA . TRP A 1 89 ? -25.487 5.109 11.754 1.00 85.38 89 TRP A CA 1
ATOM 676 C C . TRP A 1 89 ? -25.092 6.590 11.689 1.00 85.38 89 TRP A C 1
ATOM 678 O O . TRP A 1 89 ? -24.349 7.067 12.543 1.00 85.38 89 TRP A O 1
ATOM 688 N N . ARG A 1 90 ? -25.643 7.365 10.743 1.00 84.00 90 ARG A N 1
ATOM 689 C CA . ARG A 1 90 ? -25.387 8.810 10.629 1.00 84.00 90 ARG A CA 1
ATOM 690 C C . ARG A 1 90 ? -25.873 9.578 11.850 1.00 84.00 90 ARG A C 1
ATOM 692 O O . ARG A 1 90 ? -25.163 10.473 12.311 1.00 84.00 90 ARG A O 1
ATOM 699 N N . ALA A 1 91 ? -27.052 9.250 12.372 1.00 87.69 91 ALA A N 1
ATOM 700 C CA . ALA A 1 91 ? -27.588 9.885 13.571 1.00 87.69 91 ALA A CA 1
ATOM 701 C C . ALA A 1 91 ? -26.708 9.586 14.795 1.00 87.69 91 ALA A C 1
ATOM 703 O O . ALA A 1 91 ? -26.306 10.505 15.511 1.00 87.69 91 ALA A O 1
ATOM 704 N N . GLN A 1 92 ? -26.334 8.317 14.976 1.00 86.44 92 GLN A N 1
ATOM 705 C CA . GLN A 1 92 ? -25.439 7.871 16.039 1.00 86.44 92 GLN A CA 1
ATOM 706 C C . GLN A 1 92 ? -24.063 8.547 15.940 1.00 86.44 92 GLN A C 1
ATOM 708 O O . GLN A 1 92 ? -23.584 9.133 16.911 1.00 86.44 92 GLN A O 1
ATOM 713 N N . ASN A 1 93 ? -23.446 8.516 14.758 1.00 84.75 93 ASN A N 1
ATOM 714 C CA . ASN A 1 93 ? -22.134 9.104 14.513 1.00 84.75 93 ASN A CA 1
ATOM 715 C C . ASN A 1 93 ? -22.148 10.623 14.750 1.00 84.75 93 ASN A C 1
ATOM 717 O O . ASN A 1 93 ? -21.252 11.161 15.392 1.00 84.75 93 ASN A O 1
ATOM 721 N N . THR A 1 94 ? -23.204 11.317 14.312 1.00 86.50 94 THR A 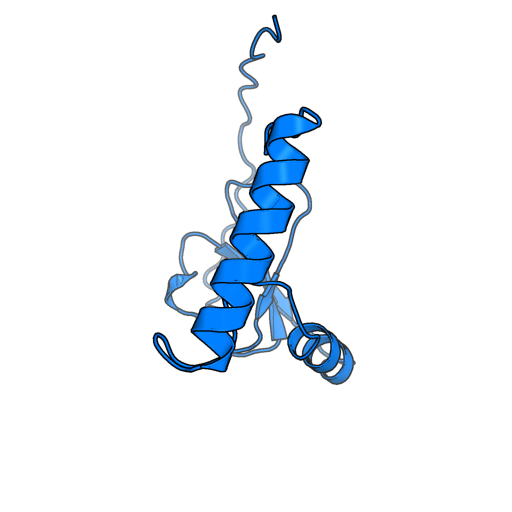N 1
ATOM 722 C CA . THR A 1 94 ? -23.368 12.762 14.550 1.00 86.50 94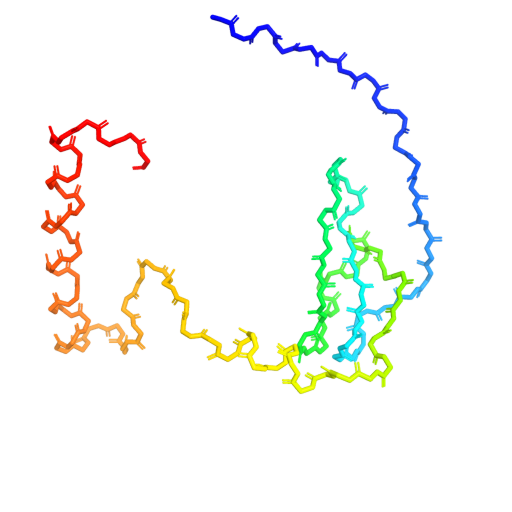 THR A CA 1
ATOM 723 C C . THR A 1 94 ? -23.450 13.088 16.042 1.00 86.50 94 THR A C 1
ATOM 725 O O . THR A 1 94 ? -22.826 14.048 16.491 1.00 86.50 94 THR A O 1
ATOM 728 N N . TYR A 1 95 ? -24.176 12.281 16.821 1.00 87.44 95 TYR A N 1
ATOM 729 C CA . TYR A 1 95 ? -24.292 12.463 18.267 1.00 87.44 95 TYR A CA 1
ATOM 730 C C . TYR A 1 95 ? -22.941 12.304 18.975 1.00 87.44 95 TYR A C 1
ATOM 732 O O . TYR A 1 95 ? -22.512 13.202 19.701 1.00 87.44 95 TYR A O 1
ATOM 740 N N . PHE A 1 96 ? -22.238 11.195 18.728 1.00 84.94 96 PHE A N 1
ATOM 741 C CA . PHE A 1 96 ? -20.962 10.928 19.393 1.00 84.94 96 PHE A CA 1
ATOM 742 C C . PHE A 1 96 ? -19.853 11.888 18.957 1.00 84.94 96 PHE A C 1
ATOM 744 O O . PHE A 1 96 ? -19.095 12.347 19.809 1.00 84.94 96 PHE A O 1
ATOM 751 N N . LEU A 1 97 ? -19.787 12.267 17.676 1.00 82.56 97 LEU A N 1
ATOM 752 C CA . LEU A 1 97 ? -18.852 13.299 17.216 1.00 82.56 97 LEU A CA 1
ATOM 753 C C . LEU A 1 97 ? -19.175 14.674 17.819 1.00 82.56 97 LEU A C 1
ATOM 755 O O . LEU A 1 97 ? -18.262 15.434 18.133 1.00 82.56 97 LEU A O 1
ATOM 759 N N . GLY A 1 98 ? -20.457 15.001 18.009 1.00 85.56 98 GLY A N 1
ATOM 760 C CA . GLY A 1 98 ? -20.879 16.226 18.690 1.00 85.56 98 GLY A CA 1
ATOM 761 C C . GLY A 1 98 ? -20.425 16.269 20.150 1.00 85.56 98 GLY A C 1
ATOM 762 O O . GLY A 1 98 ? -19.863 17.272 20.587 1.00 85.56 98 GLY A O 1
ATOM 763 N N . LEU A 1 99 ? -20.598 15.162 20.878 1.00 86.62 99 LEU A N 1
ATOM 764 C CA . LEU A 1 99 ? -20.095 15.019 22.246 1.00 86.62 99 LEU A CA 1
ATOM 765 C C . LEU A 1 99 ? -18.567 15.096 22.309 1.00 86.62 99 LEU A C 1
ATOM 767 O O . LEU A 1 99 ? -18.034 15.814 23.149 1.00 86.62 99 LEU A O 1
ATOM 771 N N . ALA A 1 100 ? -17.860 14.406 21.412 1.00 82.88 100 ALA A N 1
ATOM 772 C CA . ALA A 1 100 ? -16.400 14.439 21.362 1.00 82.88 100 ALA A CA 1
ATOM 773 C C . ALA A 1 100 ? -15.878 15.872 21.160 1.00 82.88 100 ALA A C 1
ATOM 775 O O . ALA A 1 100 ? -15.011 16.325 21.906 1.00 82.88 100 ALA A O 1
ATOM 776 N N . LYS A 1 101 ? -16.487 16.633 20.240 1.00 84.38 101 LYS A N 1
ATOM 777 C CA . LYS A 1 101 ? -16.165 18.052 20.021 1.00 84.38 101 LYS A CA 1
ATOM 778 C C . LYS A 1 101 ? -16.458 18.923 21.243 1.00 84.38 101 LYS A C 1
ATOM 780 O O . LYS A 1 101 ? -15.671 19.810 21.559 1.00 84.38 101 LYS A O 1
ATOM 785 N N . GLN A 1 102 ? -17.560 18.672 21.955 1.00 88.19 102 GLN A N 1
ATOM 786 C CA . GLN A 1 102 ? -17.868 19.383 23.205 1.00 88.19 102 GLN A CA 1
ATOM 787 C C . GLN A 1 102 ? -16.871 19.071 24.326 1.00 88.19 102 GLN A C 1
ATOM 789 O O . GLN A 1 102 ? -16.589 19.938 25.149 1.00 88.19 102 GLN A O 1
ATOM 794 N N . LEU A 1 103 ? -16.309 17.862 24.340 1.00 89.06 103 LEU A N 1
ATOM 795 C CA . LEU A 1 103 ? -15.277 17.434 25.285 1.00 89.06 103 LEU A CA 1
ATOM 796 C C . LEU A 1 103 ? -13.853 17.837 24.857 1.00 89.06 103 LEU A C 1
ATOM 798 O O . LEU A 1 103 ? -12.887 17.453 25.514 1.00 89.06 103 LEU A O 1
ATOM 802 N N . GLY A 1 104 ? -13.716 18.643 23.799 1.00 84.44 104 GLY A N 1
ATOM 803 C CA . GLY A 1 104 ? -12.443 19.224 23.375 1.00 84.44 104 GLY A CA 1
ATOM 804 C C . GLY A 1 104 ? -11.648 18.386 22.374 1.00 84.44 104 GLY A C 1
ATOM 805 O O . GLY A 1 104 ? -10.468 18.670 22.173 1.00 84.44 104 GLY A O 1
ATOM 806 N N . ASP A 1 105 ? -12.259 17.382 21.738 1.00 82.31 105 ASP A N 1
ATOM 807 C CA . ASP A 1 105 ? -11.632 16.693 20.609 1.00 82.31 105 ASP A CA 1
ATOM 808 C C . ASP A 1 105 ? -11.528 17.641 19.401 1.00 82.31 105 ASP A C 1
ATOM 810 O O . ASP A 1 105 ? -12.516 18.246 18.973 1.00 82.31 105 ASP A O 1
ATOM 814 N N . SER A 1 106 ? -10.306 17.798 18.887 1.00 73.69 106 SER A N 1
ATOM 815 C CA . SER A 1 106 ? -9.952 18.708 17.792 1.00 73.69 106 SER A CA 1
ATOM 816 C C . SER A 1 106 ? -9.695 18.004 16.457 1.00 73.69 106 SER A C 1
ATOM 818 O O . SER A 1 106 ? -9.331 18.677 15.489 1.00 73.69 106 SER A O 1
ATOM 820 N N . ARG A 1 107 ? -9.852 16.675 16.409 1.00 59.91 107 ARG A N 1
ATOM 821 C CA . ARG A 1 107 ? -9.761 15.878 15.178 1.00 59.91 107 ARG A CA 1
ATOM 822 C C . ARG A 1 107 ? -10.975 16.065 14.265 1.00 59.91 107 ARG A C 1
ATOM 824 O O . ARG A 1 107 ? -12.097 16.320 14.763 1.00 59.91 107 ARG A O 1
#

Secondary structure (DSSP, 8-state):
---------------------STTEEEEETT--SS--EE-SS--GGGBTTEEEEEE--S-HHHHHHHHTS----SS-SSPTT-HHHHHHHHHHHHHHHHHHHTT---

Sequence (107 aa):
QFLGRIINLKPILEVNDLKHTRKGLLSHYKFNPGPEFAVTTAPSPEQDGGWTVFGEVLEGYGMVKAIADLPFVTGKSLDPNGSVADGFWRAQNTYFLGLAKQLGDSR

pLDDT: mean 84.8, std 13.09, range [41.84, 97.81]

InterPro domains:
  IPR002130 Cyclophilin-type peptidyl-prolyl cis-trans isomerase domain [PF00160] (14-72)
  IPR029000 Cyclophilin-like domain superfamily [G3DSA:2.40.100.10] (6-85)
  IPR029000 Cyclophilin-like domain superfamily [SSF50891] (13-77)

Foldseek 3Di:
DPDPDPDPDPQPFPDDPDAQAAFFWWKDFRPDPDPDIDTGPGRDRVCPPRIDTDGGDPDDVVVVVVVVPDDDCPVADPDPPPDPSRVVSVVVSVVVVVVCVVVPDPD